Protein AF-A0A0S1NFX0-F1 (afdb_monomer)

Solvent-accessible surface area (backbone atoms only — not comparable to full-atom values): 9714 Å² total; per-residue (Å²): 128,65,64,47,54,49,50,34,36,59,42,64,70,48,68,60,52,74,52,68,72,43,69,38,75,45,58,72,48,77,27,31,43,32,35,76,66,62,39,86,86,52,98,60,36,33,20,38,35,32,39,48,99,32,45,75,61,34,68,74,49,57,65,34,51,24,26,39,33,36,59,54,46,50,85,94,41,81,68,59,55,86,94,16,21,27,28,29,70,58,28,68,34,67,36,79,93,23,66,46,97,59,76,42,60,47,84,62,90,42,68,60,97,86,41,79,48,93,60,68,53,80,59,28,68,43,50,46,71,69,67,53,68,56,48,50,47,47,36,46,48,26,51,41,36,76,75,44,28,51,43,38,53,64,93,65,62,17,74,56,89,77,86,88,87,81,87,88,127

Secondary structure (DSSP, 8-state):
--HHHHHHIIIIIS-EEEEEEE-----SSTTEEEETT--SS-SS-SEEEEE-S-HHHHHHHTTS-EEEEEEEE-TT--SSSTT-EEEEE--EEE-TT-EEEEEEE----EEETTEEE---GGGSEEEESS--HHHHHHHHHHHHHHHH-TTS-GGGT------------

Sequence (169 aa):
GTALGNLKQIYYYNEKAKTENKESHDQFLQHTILFKGFFTNHSWYNDLLVDFDSKDIVDKYKGKKVDLYGAYYGYQCAGGTPNKTACMYGGVTLHDNNRLTEEKKVPINLWLDGKQNTVPLETVKTNKKNVTVQELDLQARRYLQEKYNLYNSDVFDGKVQRGLIVFHT

Nearest PDB structures (foldseek):
  1lo5-assembly1_D  TM=1.000E+00  e=1.520E-29  Staphylococcus aureus
  1i4h-assembly1_A  TM=9.998E-01  e=6.713E-30  Staphylococcus aureus
  1dyq-assembly1_A  TM=9.764E-01  e=4.059E-30  Staphylococcus aureus
  1sxt-assembly1_A  TM=9.857E-01  e=2.272E-28  Staphylococcus aureus
  4udu-assembly1_C  TM=9.966E-01  e=1.536E-26  Staphylococcus aureus

Organism: Staphylococcus aureus (NCBI:txid1280)

Structure (mmCIF, N/CA/C/O backbone):
data_AF-A0A0S1NFX0-F1
#
_entry.id   AF-A0A0S1NFX0-F1
#
loop_
_atom_site.group_PDB
_atom_site.id
_atom_site.type_symbol
_atom_site.label_atom_id
_atom_site.label_alt_id
_atom_site.label_comp_id
_atom_site.label_asym_id
_atom_site.label_entity_id
_atom_site.label_seq_id
_atom_site.pdbx_PDB_ins_code
_atom_site.Cartn_x
_atom_site.Cartn_y
_atom_site.Cartn_z
_atom_site.occupancy
_atom_site.B_iso_or_equiv
_atom_site.auth_seq_id
_atom_site.auth_comp_id
_atom_site.auth_asym_id
_atom_site.auth_atom_id
_atom_site.pdbx_PDB_model_num
ATOM 1 N N . GLY A 1 1 ? 1.461 17.229 -16.012 1.00 64.31 1 GLY A N 1
ATOM 2 C CA . GLY A 1 1 ? 0.336 16.824 -15.142 1.00 64.31 1 GLY A CA 1
ATOM 3 C C . GLY A 1 1 ? 0.870 16.279 -13.830 1.00 64.31 1 GLY A C 1
ATOM 4 O O . GLY A 1 1 ? 1.975 15.753 -13.822 1.00 64.31 1 GLY A O 1
ATOM 5 N N . THR A 1 2 ? 0.126 16.411 -12.732 1.00 91.69 2 THR A N 1
ATOM 6 C CA . THR A 1 2 ? 0.567 16.021 -11.373 1.00 91.69 2 THR A CA 1
ATOM 7 C C . THR A 1 2 ? 0.476 14.519 -11.093 1.00 91.69 2 THR A C 1
ATOM 9 O O . THR A 1 2 ? 1.129 14.034 -10.176 1.00 91.69 2 THR A O 1
ATOM 12 N N . ALA A 1 3 ? -0.280 13.766 -11.901 1.00 96.44 3 ALA A N 1
ATOM 13 C CA . ALA A 1 3 ? -0.533 12.339 -11.690 1.00 96.44 3 ALA A CA 1
ATOM 14 C C . ALA A 1 3 ? 0.752 11.503 -11.547 1.00 96.44 3 ALA A C 1
ATOM 16 O O . ALA A 1 3 ? 0.872 10.719 -10.610 1.00 96.44 3 ALA A O 1
ATOM 17 N N . LEU A 1 4 ? 1.734 11.712 -12.430 1.00 95.69 4 LEU A N 1
ATOM 18 C CA . LEU A 1 4 ? 2.998 10.972 -12.404 1.00 95.69 4 LEU A CA 1
ATOM 19 C C . LEU A 1 4 ? 3.802 11.257 -11.124 1.00 95.69 4 LEU A C 1
ATOM 21 O O . LEU A 1 4 ? 4.274 10.336 -10.460 1.00 95.69 4 LEU A O 1
ATOM 25 N N . GLY A 1 5 ? 3.863 12.531 -10.724 1.00 96.56 5 GLY A N 1
ATOM 26 C CA . GLY A 1 5 ? 4.481 12.946 -9.465 1.00 96.56 5 GLY A CA 1
ATOM 27 C C . GLY A 1 5 ? 3.781 12.342 -8.246 1.00 96.56 5 GLY A C 1
ATOM 28 O O . GLY A 1 5 ? 4.453 11.858 -7.343 1.00 96.56 5 GLY A O 1
ATOM 29 N N . ASN A 1 6 ? 2.447 12.279 -8.250 1.00 96.75 6 ASN A N 1
ATOM 30 C CA . ASN A 1 6 ? 1.672 11.674 -7.164 1.00 96.75 6 ASN A CA 1
ATOM 31 C C . ASN A 1 6 ? 1.884 10.153 -7.068 1.00 96.75 6 ASN A C 1
ATOM 33 O O . ASN A 1 6 ? 1.938 9.616 -5.964 1.00 96.75 6 ASN A O 1
ATOM 37 N N . LEU A 1 7 ? 2.058 9.453 -8.19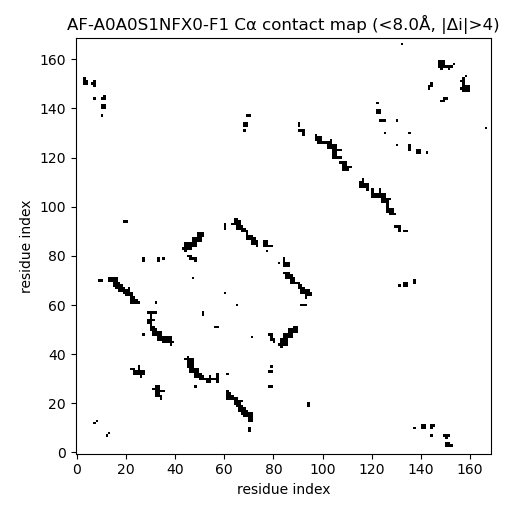5 1.00 98.00 7 LEU A N 1
ATOM 38 C CA . LEU A 1 7 ? 2.426 8.033 -8.188 1.00 98.00 7 LEU A CA 1
ATOM 39 C C . LEU A 1 7 ? 3.808 7.830 -7.564 1.00 98.00 7 LEU A C 1
ATOM 41 O O . LEU A 1 7 ? 3.950 7.018 -6.649 1.00 98.00 7 LEU A O 1
ATOM 45 N N . LYS A 1 8 ? 4.808 8.618 -7.982 1.00 97.88 8 LYS A N 1
ATOM 46 C CA . LYS A 1 8 ? 6.132 8.603 -7.346 1.00 97.88 8 LYS A CA 1
ATOM 47 C C . LYS A 1 8 ? 6.026 8.893 -5.849 1.00 97.88 8 LYS A C 1
ATOM 49 O O . LYS A 1 8 ? 6.630 8.194 -5.041 1.00 97.88 8 LYS A O 1
ATOM 54 N N . GLN A 1 9 ? 5.212 9.875 -5.473 1.00 96.56 9 GLN A N 1
ATOM 55 C CA . GLN A 1 9 ? 4.973 10.238 -4.083 1.00 96.56 9 GLN A CA 1
ATOM 56 C C . GLN A 1 9 ? 4.433 9.046 -3.278 1.00 96.56 9 GLN A C 1
ATOM 58 O O . GLN A 1 9 ? 5.036 8.680 -2.278 1.00 96.56 9 GLN A O 1
ATOM 63 N N . ILE A 1 10 ? 3.378 8.369 -3.739 1.00 97.06 10 ILE A N 1
ATOM 64 C CA . ILE A 1 10 ? 2.757 7.236 -3.026 1.00 97.06 10 ILE A CA 1
ATOM 65 C C . ILE A 1 10 ? 3.686 6.015 -2.936 1.00 97.06 10 ILE A C 1
ATOM 67 O O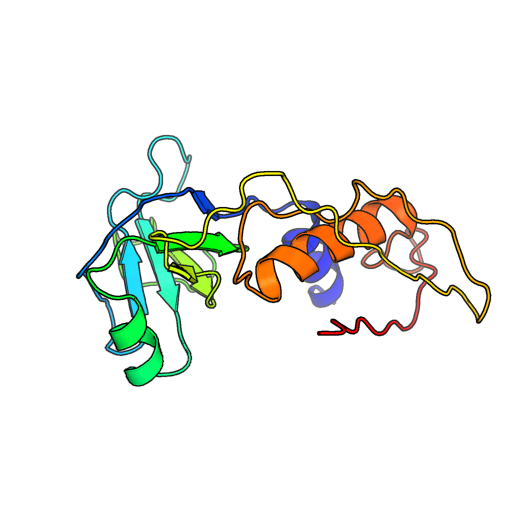 . ILE A 1 10 ? 3.811 5.391 -1.876 1.00 97.06 10 ILE A O 1
ATOM 71 N N . TYR A 1 11 ? 4.328 5.644 -4.045 1.00 98.06 11 TYR A N 1
ATOM 72 C CA . TYR A 1 11 ? 5.088 4.395 -4.114 1.00 98.06 11 TYR A CA 1
ATOM 73 C C . TYR A 1 11 ? 6.522 4.521 -3.586 1.00 98.06 11 TYR A C 1
ATOM 75 O O . TYR A 1 11 ? 7.078 3.510 -3.155 1.00 98.06 11 TYR A O 1
ATOM 83 N N . TYR A 1 12 ? 7.096 5.729 -3.544 1.00 97.81 12 TYR A N 1
ATOM 84 C CA . TYR A 1 12 ? 8.499 5.939 -3.171 1.00 97.81 12 TYR A CA 1
ATOM 85 C C . TYR A 1 12 ? 8.711 6.837 -1.947 1.00 97.81 12 TYR A C 1
ATOM 87 O O . TYR A 1 12 ? 9.442 6.439 -1.043 1.00 97.81 12 TYR A O 1
ATOM 95 N N . TYR A 1 13 ? 8.075 8.012 -1.888 1.00 94.94 13 TYR A N 1
ATOM 96 C CA . TYR A 1 13 ? 8.343 8.991 -0.823 1.00 94.94 13 TYR A CA 1
ATOM 97 C C . TYR A 1 13 ? 7.439 8.852 0.405 1.00 94.94 13 TYR A C 1
ATOM 99 O O . TYR A 1 13 ? 7.877 9.142 1.514 1.00 94.94 13 TYR A O 1
ATOM 107 N N . ASN A 1 14 ? 6.187 8.435 0.222 1.00 90.69 14 ASN A N 1
ATOM 108 C CA . ASN A 1 14 ? 5.207 8.405 1.298 1.00 90.69 14 ASN A CA 1
ATOM 109 C C . ASN A 1 14 ? 5.530 7.340 2.341 1.00 90.69 14 ASN A C 1
ATOM 111 O O . ASN A 1 14 ? 5.892 6.196 2.034 1.00 90.69 14 ASN A O 1
ATOM 115 N N . GLU A 1 15 ? 5.276 7.725 3.585 1.00 90.25 15 GLU A N 1
ATOM 116 C CA . GLU A 1 15 ? 5.186 6.813 4.708 1.00 90.25 15 GLU A CA 1
ATOM 117 C C . GLU A 1 15 ? 4.022 5.830 4.517 1.00 90.25 15 GLU A C 1
ATOM 119 O O . GLU A 1 15 ? 3.063 6.063 3.772 1.00 90.25 15 GLU A O 1
ATOM 124 N N . LYS A 1 16 ? 4.142 4.674 5.165 1.00 94.62 16 LYS A N 1
ATOM 125 C CA . LYS A 1 16 ? 3.183 3.573 5.070 1.00 94.62 16 LYS A CA 1
ATOM 126 C C . LYS A 1 16 ? 2.729 3.220 6.475 1.00 94.62 16 LYS A C 1
ATOM 128 O O . LYS A 1 16 ? 3.540 3.198 7.400 1.00 94.62 16 LYS A O 1
ATOM 133 N N . ALA A 1 17 ? 1.454 2.897 6.633 1.00 97.12 17 ALA A N 1
ATOM 134 C CA . ALA A 1 17 ? 0.977 2.275 7.853 1.00 97.12 17 ALA A CA 1
ATOM 135 C C . ALA A 1 17 ? 1.504 0.841 7.845 1.00 97.12 17 ALA A C 1
ATOM 137 O O . ALA A 1 17 ? 1.147 0.071 6.958 1.00 97.12 17 ALA A O 1
ATOM 138 N N . LYS A 1 18 ? 2.383 0.503 8.791 1.00 97.62 18 LYS A N 1
ATOM 139 C CA . LYS A 1 18 ? 2.894 -0.855 8.995 1.00 97.62 18 LYS A CA 1
ATOM 140 C C . LYS A 1 18 ? 2.912 -1.161 10.487 1.00 97.62 18 LYS A C 1
ATOM 142 O O . LYS A 1 18 ? 3.826 -0.750 11.195 1.00 97.62 18 LYS A O 1
ATOM 147 N N . THR A 1 19 ? 1.894 -1.859 10.970 1.00 97.69 19 THR A N 1
ATOM 148 C CA . THR A 1 19 ? 1.785 -2.240 12.384 1.00 97.69 19 THR A CA 1
ATOM 149 C C . THR A 1 19 ? 1.045 -3.564 12.522 1.00 97.69 19 THR A C 1
ATOM 151 O O . THR A 1 19 ? 0.289 -3.951 11.631 1.00 97.69 19 THR A O 1
ATOM 154 N N . GLU A 1 20 ? 1.288 -4.263 13.622 1.00 98.12 20 GLU A N 1
ATOM 155 C CA . GLU A 1 20 ? 0.744 -5.593 13.890 1.00 98.12 20 GLU A CA 1
ATOM 156 C C . GLU A 1 20 ? -0.135 -5.566 15.144 1.00 98.12 20 GLU A C 1
ATOM 158 O O . GLU A 1 20 ? 0.054 -4.716 16.020 1.00 98.12 20 GLU A O 1
ATOM 163 N N . ASN A 1 21 ? -1.068 -6.516 15.238 1.00 98.25 21 ASN A N 1
ATOM 164 C CA . ASN A 1 21 ? -1.897 -6.763 16.423 1.00 98.25 21 ASN A CA 1
ATOM 165 C C . ASN A 1 21 ? -2.652 -5.513 16.927 1.00 98.25 21 ASN A C 1
ATOM 167 O O . ASN A 1 21 ? -2.669 -5.201 18.121 1.00 98.25 21 ASN A O 1
ATOM 171 N N . LYS A 1 22 ? -3.264 -4.768 16.003 1.00 98.38 22 LYS A N 1
ATOM 172 C CA . LYS A 1 22 ? -4.202 -3.682 16.311 1.00 98.38 22 LYS A CA 1
ATOM 173 C C . LYS A 1 22 ? -5.628 -4.213 16.346 1.00 98.38 22 LYS A C 1
ATOM 175 O O . LYS A 1 22 ? -5.943 -5.203 15.703 1.00 98.38 22 LYS A O 1
ATOM 180 N N . GLU A 1 23 ? -6.505 -3.514 17.046 1.00 98.44 23 GLU A N 1
ATOM 181 C CA . GLU A 1 23 ? -7.937 -3.802 17.067 1.00 98.44 23 GLU A CA 1
ATOM 182 C C . GLU A 1 23 ? -8.695 -2.476 17.091 1.00 98.44 23 GLU A C 1
ATOM 184 O O . GLU A 1 23 ? -8.252 -1.513 17.720 1.00 98.44 23 GLU A O 1
ATOM 189 N N . SER A 1 24 ? -9.823 -2.416 16.387 1.00 98.38 24 SER A N 1
ATOM 190 C CA . SER A 1 24 ? -10.780 -1.324 16.531 1.00 98.38 24 SER A CA 1
ATOM 191 C C . SER A 1 24 ? -12.192 -1.781 16.181 1.00 98.38 24 SER A C 1
ATOM 193 O O . SER A 1 24 ? -12.399 -2.545 15.233 1.00 98.38 24 SER A O 1
ATOM 195 N N . HIS A 1 25 ? -13.161 -1.279 16.944 1.00 97.88 25 HIS A N 1
ATOM 196 C CA . HIS A 1 25 ? -14.595 -1.375 16.655 1.00 97.88 25 HIS A CA 1
ATOM 197 C C . HIS A 1 25 ? -15.162 -0.049 16.130 1.00 97.88 25 HIS A C 1
ATOM 199 O O . HIS A 1 25 ? -16.313 -0.003 15.701 1.00 97.88 25 HIS A O 1
ATOM 205 N N . ASP A 1 26 ? -14.365 1.023 16.169 1.00 98.31 26 ASP A N 1
ATOM 206 C CA . ASP A 1 26 ? -14.786 2.362 15.776 1.00 98.31 26 ASP A CA 1
ATOM 207 C C . ASP A 1 26 ? -14.948 2.463 14.255 1.00 98.31 26 ASP A C 1
ATOM 209 O O . ASP A 1 26 ? -14.168 1.906 13.479 1.00 98.31 26 ASP A O 1
ATOM 213 N N . GLN A 1 27 ? -15.946 3.230 13.823 1.00 98.00 27 GLN A N 1
ATOM 214 C CA . GLN A 1 27 ? -16.236 3.497 12.416 1.00 98.00 27 GLN A CA 1
ATOM 215 C C . GLN A 1 27 ? -16.577 4.978 12.226 1.00 98.00 27 GLN A C 1
ATOM 217 O O . GLN A 1 27 ? -17.060 5.628 13.153 1.00 98.00 27 GLN A O 1
ATOM 222 N N . PHE A 1 28 ? -16.365 5.496 11.015 1.00 97.12 28 PHE A N 1
ATOM 223 C CA . PHE A 1 28 ? -16.935 6.783 10.593 1.00 97.12 28 PHE A CA 1
ATOM 224 C C . PHE A 1 28 ? -18.173 6.568 9.711 1.00 97.12 28 PHE A C 1
ATOM 226 O O . PHE A 1 28 ? -19.222 7.159 9.943 1.00 97.12 28 PHE A O 1
ATOM 233 N N . LEU A 1 29 ? -18.063 5.649 8.749 1.00 97.25 29 LEU A N 1
ATOM 234 C CA . LEU A 1 29 ? -19.142 5.157 7.896 1.00 97.25 29 LEU A CA 1
ATOM 235 C C . LEU A 1 29 ? -19.160 3.626 7.962 1.00 97.25 29 LEU A C 1
ATOM 237 O O . LEU A 1 29 ? -18.195 2.997 8.391 1.00 97.25 29 LEU A O 1
ATOM 241 N N . GLN A 1 30 ? -20.245 3.000 7.504 1.00 97.31 30 GLN A N 1
ATOM 242 C CA . GLN A 1 30 ? -20.417 1.543 7.608 1.00 97.31 30 GLN A CA 1
ATOM 243 C C . GLN A 1 30 ? -19.339 0.713 6.889 1.00 97.31 30 GLN A C 1
ATOM 245 O O . GLN A 1 30 ? -19.130 -0.445 7.248 1.00 97.31 30 GLN A O 1
ATOM 250 N N . HIS A 1 31 ? -18.673 1.300 5.894 1.00 97.81 31 HIS A N 1
ATOM 251 C CA . HIS A 1 31 ? -17.620 0.683 5.090 1.00 97.81 31 HIS A CA 1
ATOM 252 C C . HIS A 1 31 ? -16.204 1.092 5.545 1.00 97.81 31 HIS A C 1
ATOM 254 O O . HIS A 1 31 ? -15.233 0.800 4.858 1.00 97.81 31 HIS A O 1
ATOM 260 N N . THR A 1 32 ? -16.064 1.729 6.715 1.00 98.62 32 THR A N 1
ATOM 261 C CA . THR A 1 32 ? -14.761 2.140 7.258 1.00 98.62 32 THR A CA 1
ATOM 262 C C . THR A 1 32 ? -14.486 1.574 8.648 1.00 98.62 32 THR A C 1
ATOM 264 O O . THR A 1 32 ? -15.413 1.251 9.392 1.00 98.62 32 THR A O 1
ATOM 267 N N . ILE A 1 33 ? -13.205 1.475 9.012 1.00 98.75 33 ILE A N 1
ATOM 268 C CA . ILE A 1 33 ? -12.731 1.211 10.380 1.00 98.75 33 ILE A CA 1
ATOM 269 C C . ILE A 1 33 ? -11.792 2.349 10.785 1.00 98.75 33 ILE A C 1
ATOM 271 O O . ILE A 1 33 ? -10.811 2.626 10.098 1.00 98.75 33 ILE A O 1
ATOM 275 N N . LEU A 1 34 ? -12.082 3.008 11.903 1.00 98.75 34 LEU A N 1
ATOM 276 C CA . LEU A 1 34 ? -11.276 4.098 12.445 1.00 98.75 34 LEU A CA 1
ATOM 277 C C . LEU A 1 34 ? -10.348 3.570 13.540 1.00 98.75 34 LEU A C 1
ATOM 279 O O . LEU A 1 34 ? -10.801 3.032 14.543 1.00 98.75 34 LEU A O 1
ATOM 283 N N . PHE A 1 35 ? -9.047 3.779 13.399 1.00 98.62 35 PHE A N 1
ATOM 284 C CA . PHE A 1 35 ? -8.059 3.531 14.443 1.00 98.62 35 PHE A CA 1
ATOM 285 C C . PHE A 1 35 ? -7.700 4.864 15.107 1.00 98.62 35 PHE A C 1
ATOM 287 O O . PHE A 1 35 ? -6.878 5.628 14.593 1.00 98.62 35 PHE A O 1
ATOM 294 N N . LYS A 1 36 ? -8.344 5.159 16.242 1.00 98.06 36 LYS A N 1
ATOM 295 C CA . LYS A 1 36 ? -8.060 6.362 17.040 1.00 98.06 36 LYS A CA 1
ATOM 296 C C . LYS A 1 36 ? -6.679 6.274 17.688 1.00 98.06 36 LYS A C 1
ATOM 298 O O . LYS A 1 36 ? -6.294 5.211 18.173 1.00 98.06 36 LYS A O 1
ATOM 303 N N . GLY A 1 37 ? -5.939 7.381 17.708 1.00 97.12 37 GLY A N 1
ATOM 304 C CA . GLY A 1 37 ? -4.585 7.437 18.267 1.00 97.12 37 GLY A CA 1
ATOM 305 C C . GLY A 1 37 ? -3.618 6.457 17.595 1.00 97.12 37 GLY A C 1
ATOM 306 O O . GLY A 1 37 ? -2.697 5.951 18.237 1.00 97.12 37 GLY A O 1
ATOM 307 N N . PHE A 1 38 ? -3.855 6.132 16.320 1.00 98.06 38 PHE A N 1
ATOM 308 C CA . PHE A 1 38 ? -3.002 5.235 15.548 1.00 98.06 38 PHE A CA 1
ATOM 309 C C . PHE A 1 38 ? -1.565 5.759 15.457 1.00 98.06 38 PHE A C 1
ATOM 311 O O . PHE A 1 38 ? -0.611 4.990 15.594 1.00 98.06 38 PHE A O 1
ATOM 318 N N . PHE A 1 39 ? -1.421 7.066 15.249 1.00 97.25 39 PHE A N 1
ATOM 319 C CA . PHE A 1 39 ? -0.146 7.750 15.128 1.00 97.25 39 PHE A CA 1
ATOM 320 C C . PHE A 1 39 ? 0.219 8.413 16.460 1.00 97.25 39 PHE A C 1
ATOM 322 O O . PHE A 1 39 ? -0.475 9.315 16.922 1.00 97.25 39 PHE A O 1
ATOM 329 N N . THR A 1 40 ? 1.323 7.986 17.075 1.00 92.88 40 THR A N 1
ATOM 330 C CA . THR A 1 40 ? 1.785 8.532 18.365 1.00 92.88 40 THR A CA 1
ATOM 331 C C . THR A 1 40 ? 2.813 9.653 18.216 1.00 92.88 40 THR A C 1
ATOM 333 O O . THR A 1 40 ? 2.840 10.559 19.040 1.00 92.88 40 THR A O 1
ATOM 336 N N . ASN A 1 41 ? 3.628 9.617 17.155 1.00 91.25 41 ASN A N 1
ATOM 337 C CA . ASN A 1 41 ? 4.742 10.547 16.920 1.00 91.25 41 ASN A CA 1
ATOM 338 C C . ASN A 1 41 ? 4.697 11.196 15.520 1.00 91.25 41 ASN A C 1
ATOM 340 O O . ASN A 1 41 ? 5.733 11.591 14.991 1.00 91.25 41 ASN A O 1
ATOM 344 N N . HIS A 1 42 ? 3.522 11.275 14.885 1.00 94.44 42 HIS A N 1
ATOM 345 C CA . HIS A 1 42 ? 3.382 11.917 13.575 1.00 94.44 42 HIS A CA 1
ATOM 346 C C . HIS A 1 42 ? 3.093 13.412 13.746 1.00 94.44 42 HIS A C 1
ATOM 348 O O . HIS A 1 42 ? 2.272 13.822 14.559 1.00 94.44 42 HIS A O 1
ATOM 354 N N . SER A 1 43 ? 3.725 14.248 12.928 1.00 93.69 43 SER A N 1
ATOM 355 C CA . SER A 1 43 ? 3.639 15.715 13.004 1.00 93.69 43 SER A CA 1
ATOM 356 C C . SER A 1 43 ? 2.278 16.329 12.635 1.00 93.69 43 SER A C 1
ATOM 358 O O . SER A 1 43 ? 2.090 17.528 12.818 1.00 93.69 43 SER A O 1
ATOM 360 N N . TRP A 1 44 ? 1.325 15.540 12.127 1.00 93.88 44 TRP A N 1
ATOM 361 C CA . TRP A 1 44 ? 0.047 16.037 11.591 1.00 93.88 44 TRP A CA 1
ATOM 362 C C . TRP A 1 44 ? -1.126 15.140 11.963 1.00 93.88 44 TRP A C 1
ATOM 364 O O . TRP A 1 44 ? -2.160 15.646 12.395 1.00 93.88 44 TRP A O 1
ATOM 374 N N . TYR A 1 45 ? -0.983 13.826 11.790 1.00 97.25 45 TYR A N 1
ATOM 375 C CA . TYR A 1 45 ? -2.077 12.887 12.004 1.00 97.25 45 TYR A CA 1
ATOM 376 C C . TYR A 1 45 ? -2.011 12.252 13.389 1.00 97.25 45 TYR A C 1
ATOM 378 O O . TYR A 1 45 ? -0.936 11.926 13.880 1.00 97.25 45 TYR A O 1
ATOM 386 N N . ASN A 1 46 ? -3.184 12.037 13.972 1.00 97.38 46 ASN A N 1
ATOM 387 C CA . ASN A 1 46 ? -3.393 11.258 15.186 1.00 97.38 46 ASN A CA 1
ATOM 388 C C . ASN A 1 46 ? -4.068 9.923 14.844 1.00 97.38 46 ASN A C 1
ATOM 390 O O . ASN A 1 46 ? -3.717 8.881 15.393 1.00 97.38 46 ASN A O 1
ATOM 394 N N . ASP A 1 47 ? -5.016 9.952 13.904 1.00 98.38 47 ASP A N 1
ATOM 395 C CA . ASP A 1 47 ? -5.907 8.832 13.608 1.00 98.38 47 ASP A CA 1
ATOM 396 C C . ASP A 1 47 ? -5.696 8.296 12.191 1.00 98.38 47 ASP A C 1
ATOM 398 O O . ASP A 1 47 ? -5.334 9.043 11.276 1.00 98.38 47 ASP A O 1
ATOM 402 N N . LEU A 1 48 ? -5.978 7.006 12.005 1.00 98.69 48 LEU A N 1
ATOM 403 C CA . LEU A 1 48 ? -6.013 6.354 10.697 1.00 98.69 48 LEU A CA 1
ATOM 404 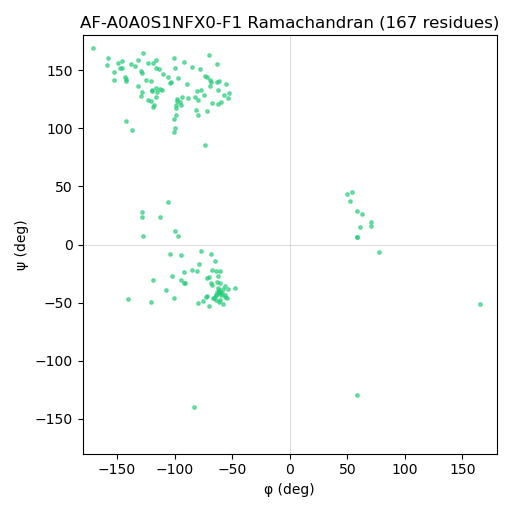C C . LEU A 1 48 ? -7.423 5.827 10.421 1.00 98.69 48 LEU A C 1
ATOM 406 O O . LEU A 1 48 ? -7.918 4.979 11.158 1.00 98.69 48 LEU A O 1
ATOM 410 N N . LEU A 1 49 ? -8.055 6.290 9.347 1.00 98.75 49 LEU A N 1
ATOM 411 C CA . LEU A 1 49 ? -9.312 5.749 8.842 1.00 98.75 49 LEU A CA 1
ATOM 412 C C . LEU A 1 49 ? -9.026 4.786 7.687 1.00 98.75 49 LEU A C 1
ATOM 414 O O . LEU A 1 49 ? -8.454 5.177 6.672 1.00 98.75 49 LEU A O 1
ATOM 418 N N . VAL A 1 50 ? -9.425 3.529 7.828 1.00 98.75 50 VAL A N 1
ATOM 419 C CA . VAL A 1 50 ? -9.309 2.537 6.759 1.00 98.75 50 VAL A CA 1
ATOM 420 C C . VAL A 1 50 ? -10.641 2.407 6.045 1.00 98.75 50 VAL A C 1
ATOM 422 O O . VAL A 1 50 ? -11.659 2.144 6.684 1.00 98.75 50 VAL A O 1
ATOM 425 N N . ASP A 1 51 ? -10.616 2.586 4.733 1.00 98.50 51 ASP A N 1
ATOM 426 C CA . ASP A 1 51 ? -11.769 2.498 3.849 1.00 98.50 51 ASP A CA 1
ATOM 427 C C . ASP A 1 51 ? -11.772 1.168 3.079 1.00 98.50 51 ASP A C 1
ATOM 429 O O . ASP A 1 51 ? -10.724 0.675 2.642 1.00 98.50 51 ASP A O 1
ATOM 433 N N . PHE A 1 52 ? -12.954 0.578 2.941 1.00 98.62 52 PHE A N 1
ATOM 434 C CA . PHE A 1 52 ? -13.213 -0.690 2.271 1.00 98.62 52 PHE A CA 1
ATOM 435 C C . PHE A 1 52 ? -14.389 -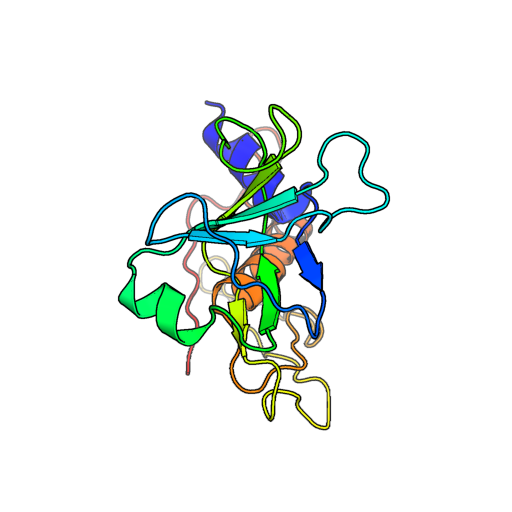0.539 1.305 1.00 98.62 52 PHE A C 1
ATOM 437 O O . PHE A 1 52 ? -15.256 0.307 1.489 1.00 98.62 52 PHE A O 1
ATOM 444 N N . ASP A 1 53 ? -14.488 -1.436 0.323 1.00 98.12 53 ASP A N 1
ATOM 445 C CA . ASP A 1 53 ? -15.547 -1.348 -0.694 1.00 98.12 53 ASP A CA 1
ATOM 446 C C . ASP A 1 53 ? -16.959 -1.606 -0.141 1.00 98.12 53 ASP A C 1
ATOM 448 O O . ASP A 1 53 ? -17.955 -1.239 -0.762 1.00 98.12 53 ASP A O 1
ATOM 452 N N . SER A 1 54 ? -17.082 -2.295 1.000 1.00 98.00 54 SER A N 1
ATOM 453 C CA . SER A 1 54 ? -18.388 -2.665 1.551 1.00 98.00 54 SER A CA 1
ATOM 454 C C . SER A 1 54 ? -18.366 -2.945 3.049 1.00 98.00 54 SER A C 1
ATOM 456 O O . SER A 1 54 ? -17.339 -3.289 3.644 1.00 98.00 54 SER A O 1
ATOM 458 N N . LYS A 1 55 ? -19.559 -2.875 3.648 1.00 97.88 55 LYS A N 1
ATOM 459 C CA . LYS A 1 55 ? -19.815 -3.303 5.025 1.00 97.88 55 LYS A CA 1
ATOM 460 C C . LYS A 1 55 ? -19.450 -4.777 5.256 1.00 97.88 55 LYS A C 1
ATOM 462 O O . LYS A 1 55 ? -18.873 -5.098 6.292 1.00 97.88 55 LYS A O 1
ATOM 467 N N . ASP A 1 56 ? -19.709 -5.649 4.285 1.00 98.19 56 ASP A N 1
ATOM 468 C CA . ASP A 1 56 ? -19.397 -7.080 4.394 1.00 98.19 56 ASP A CA 1
ATOM 469 C C . ASP A 1 56 ? -17.891 -7.334 4.526 1.00 98.19 56 ASP A C 1
ATOM 471 O O . ASP A 1 56 ? -17.466 -8.273 5.200 1.00 98.19 56 ASP A O 1
ATOM 475 N N . ILE A 1 57 ? -17.059 -6.493 3.902 1.00 98.25 57 ILE A N 1
ATOM 476 C CA . ILE A 1 57 ? -15.606 -6.548 4.084 1.00 98.25 57 ILE A CA 1
ATOM 477 C C . ILE A 1 57 ? -15.234 -6.044 5.480 1.00 98.25 57 ILE A C 1
ATOM 479 O O . ILE A 1 57 ? -14.448 -6.699 6.162 1.00 98.25 57 ILE A O 1
ATOM 483 N N . VAL A 1 58 ? -15.821 -4.936 5.939 1.00 98.25 58 VAL A N 1
ATOM 484 C CA . VAL A 1 58 ? -15.574 -4.402 7.289 1.00 98.25 58 VAL A CA 1
ATOM 485 C C . VAL A 1 58 ? -15.881 -5.428 8.372 1.00 98.25 58 VAL A C 1
ATOM 487 O O . VAL A 1 58 ? -15.067 -5.622 9.274 1.00 98.25 58 VAL A O 1
ATOM 490 N N . ASP A 1 59 ? -17.013 -6.123 8.281 1.00 98.25 59 ASP A N 1
ATOM 491 C CA . ASP A 1 59 ? -17.443 -7.088 9.297 1.00 98.25 59 ASP A CA 1
ATOM 492 C C . ASP A 1 59 ? -16.493 -8.307 9.397 1.00 98.25 59 ASP A C 1
ATOM 494 O O . ASP A 1 59 ? -16.484 -9.025 10.402 1.00 98.25 59 ASP A O 1
ATOM 498 N N . LYS A 1 60 ? -15.597 -8.512 8.416 1.00 98.38 60 LYS A N 1
ATOM 499 C CA . LYS A 1 60 ? -14.503 -9.493 8.526 1.00 98.38 60 LYS A CA 1
ATOM 500 C C . LYS A 1 60 ? -13.413 -9.063 9.502 1.00 98.38 60 LYS A C 1
ATOM 502 O O . LYS A 1 60 ? -12.785 -9.957 10.069 1.00 98.38 60 LYS A O 1
ATOM 507 N N . TYR A 1 61 ? -13.194 -7.763 9.700 1.00 98.62 61 TYR A N 1
ATOM 508 C CA . TYR A 1 61 ? -12.035 -7.205 10.412 1.00 98.62 61 TYR A CA 1
ATOM 509 C C . TYR A 1 61 ? -12.395 -6.403 11.664 1.00 98.62 61 TYR A C 1
ATOM 511 O O . TYR A 1 61 ? -11.605 -6.362 12.605 1.00 98.62 61 TYR A O 1
ATOM 519 N N . LYS A 1 62 ? -13.567 -5.763 11.683 1.00 98.38 62 LYS A N 1
ATOM 520 C CA . LYS A 1 62 ? -14.018 -4.935 12.801 1.00 98.38 62 LYS A CA 1
ATOM 521 C C . LYS A 1 62 ? -14.040 -5.750 14.087 1.00 98.38 62 LYS A C 1
ATOM 523 O O . LYS A 1 62 ? -14.609 -6.841 14.130 1.00 98.38 62 LYS A O 1
ATOM 528 N N . GLY A 1 63 ? -13.411 -5.207 15.121 1.00 98.44 63 GLY A N 1
ATOM 529 C CA . GLY A 1 63 ? -13.348 -5.834 16.430 1.00 98.44 63 GLY A CA 1
ATOM 530 C C . GLY A 1 63 ? -12.474 -7.074 16.533 1.00 98.44 63 GLY A C 1
ATOM 531 O O . GLY A 1 63 ? -12.621 -7.848 17.473 1.00 98.44 63 GLY A O 1
ATOM 532 N N . LYS A 1 64 ? -11.597 -7.299 15.552 1.00 98.69 64 LYS A N 1
ATOM 533 C CA . LYS A 1 64 ? -10.634 -8.398 15.562 1.00 98.69 64 LYS A CA 1
ATOM 534 C C . LYS A 1 64 ? -9.219 -7.853 15.593 1.00 98.69 64 LYS A C 1
ATOM 536 O O . LYS A 1 64 ? -8.957 -6.731 15.159 1.00 98.69 64 LYS A O 1
ATOM 541 N N . LYS A 1 65 ? -8.296 -8.703 16.037 1.00 98.81 65 LYS A N 1
ATOM 542 C CA . LYS A 1 65 ? -6.866 -8.448 15.912 1.00 98.81 65 LYS A CA 1
ATOM 543 C C . LYS A 1 65 ? -6.465 -8.485 14.445 1.00 98.81 65 LYS A C 1
ATOM 545 O O . LYS A 1 65 ? -6.661 -9.491 13.756 1.00 98.81 65 LYS A O 1
ATOM 550 N N . VAL A 1 66 ? -5.895 -7.387 13.978 1.00 98.81 66 VAL A N 1
ATOM 551 C CA . VAL A 1 66 ? -5.497 -7.180 12.593 1.00 98.81 66 VAL A CA 1
ATOM 552 C C . VAL A 1 66 ? -4.102 -6.585 12.491 1.00 98.81 66 VAL A C 1
ATOM 554 O O . VAL A 1 66 ? -3.637 -5.857 13.369 1.00 98.81 66 VAL A O 1
ATOM 557 N N . ASP A 1 67 ? -3.464 -6.868 11.365 1.00 98.88 67 ASP A N 1
ATOM 558 C CA . ASP A 1 67 ? -2.244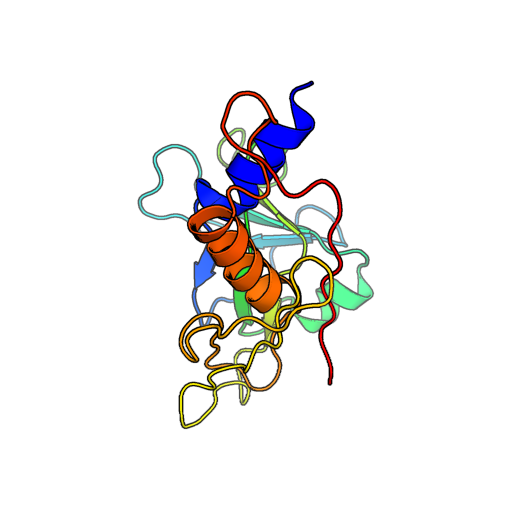 -6.210 10.928 1.00 98.88 67 ASP A CA 1
ATOM 559 C C . ASP A 1 67 ? -2.577 -5.258 9.779 1.00 98.88 67 ASP A C 1
ATOM 561 O O . ASP A 1 67 ? -3.430 -5.550 8.936 1.00 98.88 67 ASP A O 1
ATOM 565 N N . LEU A 1 68 ? -1.876 -4.129 9.743 1.00 98.81 68 LEU A N 1
ATOM 566 C CA . LEU A 1 68 ? -2.051 -3.073 8.753 1.00 98.81 68 LEU A CA 1
ATOM 567 C C . LEU A 1 68 ? -0.768 -2.949 7.934 1.00 98.81 68 LEU A C 1
ATOM 569 O O . LEU A 1 68 ? 0.316 -2.800 8.502 1.00 98.81 68 LEU A O 1
ATOM 573 N N . TYR A 1 69 ? -0.894 -3.006 6.611 1.00 98.81 69 TYR A N 1
ATOM 574 C CA . TYR A 1 69 ? 0.156 -2.659 5.659 1.00 98.81 69 TYR A CA 1
ATOM 575 C C . TYR A 1 69 ? -0.463 -1.946 4.454 1.00 98.81 69 TYR A C 1
ATOM 577 O O . TYR A 1 69 ? -1.044 -2.586 3.577 1.00 98.81 69 TYR A O 1
ATOM 585 N N . GLY A 1 70 ? -0.274 -0.631 4.362 1.00 98.44 70 GLY A N 1
ATOM 586 C CA . GLY A 1 70 ? -0.741 0.146 3.214 1.00 98.44 70 GLY A CA 1
ATOM 587 C C . GLY A 1 70 ? -0.234 1.586 3.199 1.00 98.44 70 GLY A C 1
ATOM 588 O O . GLY A 1 70 ? 0.378 2.067 4.153 1.00 98.44 70 GLY A O 1
ATOM 589 N N . ALA A 1 71 ? -0.445 2.273 2.077 1.00 98.12 71 ALA A N 1
ATOM 590 C CA . ALA A 1 71 ? -0.088 3.681 1.930 1.00 98.12 71 ALA A CA 1
ATOM 591 C C . ALA A 1 71 ? -1.256 4.556 2.394 1.00 98.12 71 ALA A C 1
ATOM 593 O O . ALA A 1 71 ? -2.370 4.402 1.891 1.00 98.12 71 ALA A O 1
ATOM 594 N N . TYR A 1 72 ? -0.994 5.475 3.325 1.00 97.69 72 TYR A N 1
ATOM 595 C CA . TYR A 1 72 ? -1.992 6.435 3.787 1.00 97.69 72 TYR A CA 1
ATOM 596 C C . TYR A 1 72 ? -1.815 7.807 3.132 1.00 97.69 72 TYR A C 1
ATOM 598 O O . TYR A 1 72 ? -0.752 8.142 2.604 1.00 97.69 72 TYR A O 1
ATOM 606 N N . TYR A 1 73 ? -2.872 8.613 3.168 1.00 96.50 73 TYR A N 1
ATOM 607 C CA . TYR A 1 73 ? -2.905 9.974 2.642 1.00 96.50 73 TYR A CA 1
ATOM 608 C C . TYR A 1 73 ? -3.801 10.869 3.507 1.00 96.50 73 TYR A C 1
ATOM 610 O O . TYR A 1 73 ? -4.747 10.392 4.125 1.00 96.50 73 TYR A O 1
ATOM 618 N N . GLY A 1 74 ? -3.522 12.173 3.552 1.00 95.12 74 GLY A N 1
ATOM 619 C CA . GLY A 1 74 ? -4.365 13.134 4.282 1.00 95.12 74 GLY A CA 1
ATOM 620 C C . GLY A 1 74 ? -5.286 13.975 3.401 1.00 95.12 74 GLY A C 1
ATOM 621 O O . GLY A 1 74 ? -6.337 14.414 3.858 1.00 95.12 74 GLY A O 1
ATOM 622 N N . TYR A 1 75 ? -4.919 14.218 2.138 1.00 92.62 75 TYR A N 1
ATOM 623 C CA . TYR A 1 75 ? -5.694 15.092 1.252 1.00 92.62 75 TYR A CA 1
ATOM 624 C C . TYR A 1 75 ? -7.124 14.565 1.072 1.00 92.62 75 TYR A C 1
ATOM 626 O O . TYR A 1 75 ? -7.303 13.431 0.644 1.00 92.62 75 TYR A O 1
ATOM 634 N N . GLN A 1 76 ? -8.124 15.390 1.399 1.00 92.75 76 GLN A N 1
ATOM 635 C CA . GLN A 1 76 ? -9.555 15.037 1.376 1.00 92.75 76 GLN A CA 1
ATOM 636 C C . GLN A 1 76 ? -9.969 13.882 2.308 1.00 92.75 76 GLN A C 1
ATOM 638 O O . GLN A 1 76 ? -11.075 13.365 2.186 1.00 92.75 76 GLN A O 1
ATOM 643 N N . CYS A 1 77 ? -9.129 13.494 3.271 1.00 94.69 77 CYS A N 1
ATOM 644 C CA . CYS A 1 77 ? -9.523 12.541 4.301 1.00 94.69 77 CYS A CA 1
ATOM 645 C C . CYS A 1 77 ? -10.328 13.234 5.410 1.00 94.69 77 CYS A C 1
ATOM 647 O O . CYS A 1 77 ? -9.903 14.256 5.953 1.00 94.69 77 CYS A O 1
ATOM 649 N N . ALA A 1 78 ? -11.465 12.650 5.787 1.00 92.44 78 ALA A N 1
ATOM 650 C CA . ALA A 1 78 ? -12.267 13.081 6.926 1.00 92.44 78 ALA A CA 1
ATOM 651 C C . ALA A 1 78 ? -12.854 11.865 7.653 1.00 92.44 78 ALA A C 1
ATOM 653 O O . ALA A 1 78 ? -13.290 10.911 7.014 1.00 92.44 78 ALA A O 1
ATOM 654 N N . GLY A 1 79 ? -12.880 11.908 8.988 1.00 92.81 79 GLY A N 1
ATOM 655 C CA . GLY A 1 79 ? -13.603 10.919 9.789 1.00 92.81 79 GLY A CA 1
ATOM 656 C C . GLY A 1 79 ? -13.244 10.921 11.273 1.00 92.81 79 GLY A C 1
ATOM 657 O O . GLY A 1 79 ? -14.136 11.008 12.109 1.00 92.81 79 GLY A O 1
ATOM 658 N N . GLY A 1 80 ? -11.952 10.849 11.604 1.00 95.31 80 GLY A N 1
ATOM 659 C CA . GLY A 1 80 ? -11.459 10.926 12.983 1.00 95.31 80 GLY A CA 1
ATOM 660 C C . GLY A 1 80 ? -11.312 12.368 13.478 1.00 95.31 80 GLY A C 1
ATOM 661 O O . GL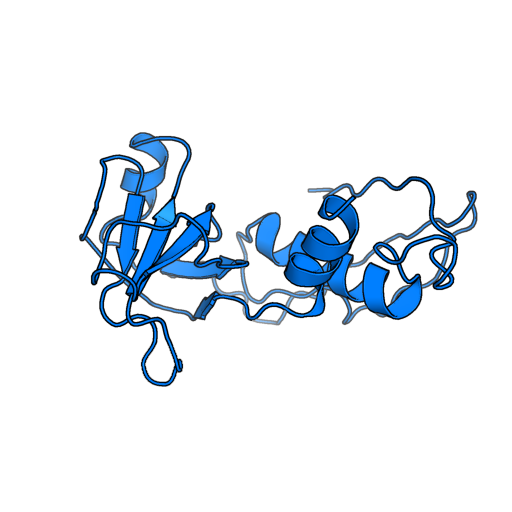Y A 1 80 ? -12.129 13.239 13.177 1.00 95.31 80 GLY A O 1
ATOM 662 N N . THR A 1 81 ? -10.240 12.641 14.222 1.00 95.25 81 THR A N 1
ATOM 663 C CA . THR A 1 81 ? -9.901 13.983 14.710 1.00 95.25 81 THR A CA 1
ATOM 664 C C . THR A 1 81 ? -9.854 14.982 13.540 1.00 95.25 81 THR A C 1
ATOM 666 O O . THR A 1 81 ? -9.109 14.747 12.574 1.00 95.25 81 THR A O 1
ATOM 669 N N . PRO A 1 82 ? -10.602 16.106 13.602 1.00 93.69 82 PRO A N 1
ATOM 670 C CA . PRO A 1 82 ? -10.648 17.093 12.525 1.00 93.69 82 PRO A CA 1
ATOM 671 C C . PRO A 1 82 ? -9.257 17.570 12.101 1.00 93.69 82 PRO A C 1
ATOM 673 O O . PRO A 1 82 ? -8.439 17.940 12.943 1.00 93.69 82 PRO A O 1
ATOM 676 N N . ASN A 1 83 ? -8.992 17.556 10.791 1.00 92.38 83 ASN A N 1
ATOM 677 C CA . ASN A 1 83 ? -7.705 17.916 10.171 1.00 92.38 83 ASN A CA 1
ATOM 678 C C . ASN A 1 83 ? -6.486 17.086 10.631 1.00 92.38 83 ASN A C 1
ATOM 680 O O . ASN A 1 83 ? -5.362 17.400 10.246 1.00 92.38 83 ASN A O 1
ATOM 684 N N . LYS A 1 84 ? -6.685 16.033 11.435 1.00 97.06 84 LYS A N 1
ATOM 685 C CA . LYS A 1 84 ? -5.623 15.171 11.985 1.00 97.06 84 LYS A CA 1
ATOM 686 C C . LYS A 1 84 ? -5.886 13.684 11.737 1.00 97.06 84 LYS A C 1
ATOM 688 O O . LYS A 1 84 ? -5.438 12.832 12.501 1.00 97.06 84 LYS A O 1
ATOM 693 N N . THR A 1 85 ? -6.611 13.366 10.669 1.00 98.06 85 THR A N 1
ATOM 694 C CA . THR A 1 85 ? -6.885 11.987 10.248 1.00 98.06 85 THR A CA 1
ATOM 695 C C . THR A 1 85 ? -6.230 11.730 8.900 1.00 98.06 85 THR A C 1
ATOM 697 O O . THR A 1 85 ? -6.398 12.528 7.978 1.00 98.06 85 THR A O 1
ATOM 700 N N . ALA A 1 86 ? -5.506 10.619 8.783 1.00 98.19 86 ALA A N 1
ATOM 701 C CA . ALA A 1 86 ? -5.100 10.071 7.495 1.00 98.19 86 ALA A CA 1
ATOM 702 C C . ALA A 1 86 ? -6.028 8.921 7.095 1.00 98.19 86 ALA A C 1
ATOM 704 O O . ALA A 1 86 ? -6.577 8.232 7.952 1.00 98.19 86 ALA A O 1
ATOM 705 N N . CYS A 1 87 ? -6.183 8.702 5.796 1.00 98.44 87 CYS A N 1
ATOM 706 C CA . CYS A 1 87 ? -7.009 7.652 5.221 1.00 98.44 87 CYS A CA 1
ATOM 707 C C . CYS A 1 87 ? -6.135 6.628 4.497 1.00 98.44 87 CYS A C 1
ATOM 709 O O . CYS A 1 87 ? -5.077 6.966 3.967 1.00 98.44 87 CYS A O 1
ATOM 711 N N . MET A 1 88 ? -6.588 5.381 4.445 1.00 98.50 88 MET A N 1
ATOM 712 C CA . MET A 1 88 ? -5.956 4.290 3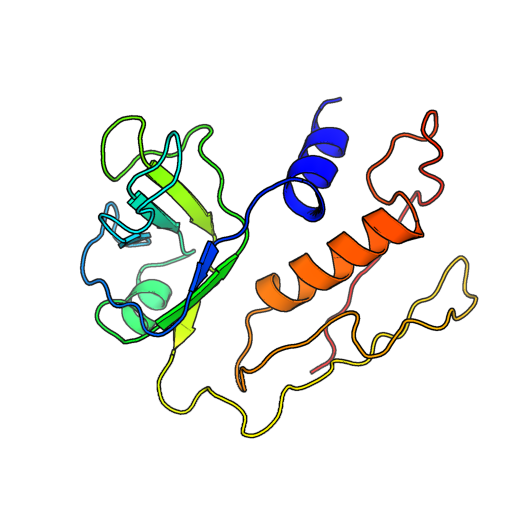.704 1.00 98.50 88 MET A CA 1
ATOM 713 C C . MET A 1 88 ? -7.036 3.396 3.099 1.00 98.50 88 MET A C 1
ATOM 715 O O . MET A 1 88 ? -8.052 3.156 3.737 1.00 98.50 88 MET A O 1
ATOM 719 N N . TYR A 1 89 ? -6.805 2.862 1.902 1.00 98.56 89 TYR A N 1
ATOM 720 C CA . TYR A 1 89 ? -7.699 1.872 1.297 1.00 98.56 89 TYR A CA 1
ATOM 721 C C . TYR A 1 89 ? -7.205 0.455 1.586 1.00 98.56 89 TYR A C 1
ATOM 723 O O . TYR A 1 89 ? -6.077 0.117 1.214 1.00 98.56 89 TYR A O 1
ATOM 731 N N . GLY A 1 90 ? -8.048 -0.369 2.212 1.00 98.50 90 GLY A N 1
ATOM 732 C CA . GLY A 1 90 ? -7.757 -1.771 2.502 1.00 98.50 90 GLY A CA 1
ATOM 733 C C . GLY A 1 90 ? -6.503 -1.969 3.361 1.00 98.50 90 GLY A C 1
ATOM 734 O O . GLY A 1 90 ? -6.371 -1.383 4.429 1.00 98.50 90 GLY A O 1
ATOM 735 N N . GLY A 1 91 ? -5.594 -2.845 2.924 1.00 98.56 91 GLY A N 1
ATOM 736 C CA . GLY A 1 91 ? -4.318 -3.062 3.620 1.00 98.56 91 GLY A CA 1
ATOM 737 C C . GLY A 1 91 ? -4.433 -3.787 4.960 1.00 98.56 91 GLY A C 1
ATOM 738 O O . GLY A 1 91 ? -3.522 -3.690 5.776 1.00 98.56 91 GLY A O 1
ATOM 739 N N . VAL A 1 92 ? -5.540 -4.498 5.198 1.00 98.88 92 VAL A N 1
ATOM 740 C CA . VAL A 1 92 ? -5.834 -5.170 6.472 1.00 98.88 92 VAL A CA 1
ATOM 741 C C . VAL A 1 92 ? -5.820 -6.684 6.310 1.00 98.88 92 VAL A C 1
ATOM 743 O O . VAL A 1 92 ? -6.443 -7.232 5.399 1.00 98.88 92 VAL A O 1
ATOM 746 N N . THR A 1 93 ? -5.151 -7.373 7.229 1.00 98.81 93 THR A N 1
ATOM 747 C CA . THR A 1 93 ? -5.188 -8.837 7.354 1.00 98.81 93 THR A CA 1
ATOM 748 C C . THR A 1 93 ? -5.495 -9.230 8.790 1.00 98.81 93 THR A C 1
ATOM 750 O O . THR A 1 93 ? -5.087 -8.528 9.709 1.00 98.81 93 THR A O 1
ATOM 753 N N . LEU A 1 94 ? -6.159 -10.368 9.006 1.00 98.81 94 LEU A N 1
ATOM 754 C CA . LEU A 1 94 ? -6.295 -10.929 10.354 1.00 98.81 94 LEU A CA 1
ATOM 755 C C . LEU A 1 94 ? -4.911 -11.259 10.924 1.00 98.81 94 LEU A C 1
ATOM 757 O O . LEU A 1 94 ? -4.045 -11.738 10.192 1.00 98.81 94 LEU A O 1
ATOM 761 N N . HIS A 1 95 ? -4.721 -10.990 12.212 1.00 98.69 95 HIS A N 1
ATOM 762 C CA . HIS A 1 95 ? -3.465 -11.244 12.915 1.00 98.69 95 HIS A CA 1
ATOM 763 C C . HIS A 1 95 ? -3.330 -12.723 13.307 1.00 98.69 95 HIS A C 1
ATOM 765 O O . HIS A 1 95 ? -2.329 -13.383 13.012 1.00 98.69 95 HIS A O 1
ATOM 771 N N . ASP A 1 96 ? -4.369 -13.261 13.950 1.00 98.00 96 ASP A N 1
ATOM 772 C CA . ASP A 1 96 ? -4.333 -14.596 14.542 1.00 98.00 96 ASP A CA 1
ATOM 773 C C . ASP A 1 96 ? -4.100 -15.679 13.478 1.00 98.00 96 ASP A C 1
ATOM 775 O O . ASP A 1 96 ? -4.730 -15.698 12.420 1.00 98.00 96 ASP A O 1
ATOM 779 N N . ASN A 1 97 ? -3.171 -16.596 13.765 1.00 97.81 97 ASN A N 1
ATOM 780 C CA . ASN A 1 97 ? -2.740 -17.692 12.885 1.00 97.81 97 ASN A CA 1
ATOM 781 C C . ASN A 1 97 ? -2.175 -17.278 11.513 1.00 97.81 97 ASN A C 1
ATOM 783 O O . ASN A 1 97 ? -1.856 -18.158 10.704 1.00 97.81 97 ASN A O 1
ATOM 787 N N . ASN A 1 98 ? -1.987 -15.979 11.257 1.00 98.62 98 ASN A N 1
ATOM 788 C CA . ASN A 1 98 ? -1.543 -15.469 9.963 1.00 98.62 98 ASN A CA 1
ATOM 789 C C . ASN A 1 98 ? -0.025 -15.260 9.863 1.00 98.62 98 ASN A C 1
ATOM 791 O O . ASN A 1 98 ? 0.482 -15.031 8.770 1.00 98.62 98 ASN A O 1
ATOM 795 N N . ARG A 1 99 ? 0.724 -15.375 10.964 1.00 98.06 99 ARG A N 1
ATOM 796 C CA . ARG A 1 99 ? 2.188 -15.258 10.952 1.00 98.06 99 ARG A CA 1
ATOM 797 C C . ARG A 1 99 ? 2.852 -16.536 10.422 1.00 98.06 99 ARG A C 1
ATOM 799 O O . ARG A 1 99 ? 2.501 -17.646 10.828 1.00 98.06 99 ARG A O 1
ATOM 806 N N . LEU A 1 100 ? 3.810 -16.380 9.515 1.00 98.00 100 LEU A N 1
ATOM 807 C CA . LEU A 1 100 ? 4.714 -17.439 9.064 1.00 98.00 100 LEU A CA 1
ATOM 808 C C . LEU A 1 100 ? 5.825 -17.677 10.095 1.00 98.00 100 LEU A C 1
ATOM 810 O O . LEU A 1 100 ? 6.222 -16.762 10.813 1.00 98.00 100 LEU A O 1
ATOM 814 N N . THR A 1 101 ? 6.343 -18.904 10.155 1.00 97.38 101 THR A N 1
ATOM 815 C CA . THR A 1 101 ? 7.497 -19.246 11.005 1.00 97.38 101 THR A CA 1
ATOM 816 C C . THR A 1 101 ? 8.784 -18.587 10.517 1.00 97.38 101 THR A C 1
ATOM 818 O O . THR A 1 101 ? 9.625 -18.211 11.326 1.00 97.38 101 THR A O 1
ATOM 821 N N . GLU A 1 102 ? 8.913 -18.414 9.202 1.00 97.81 102 GLU A N 1
ATOM 822 C CA . GLU A 1 102 ? 10.047 -17.774 8.542 1.00 97.81 102 GLU A CA 1
ATOM 823 C C . GLU A 1 102 ? 9.553 -16.686 7.584 1.00 97.81 102 GLU A C 1
ATOM 825 O O . GLU A 1 102 ? 8.478 -16.812 6.988 1.00 97.81 102 GLU A O 1
ATOM 830 N N . GLU A 1 103 ? 10.340 -15.620 7.419 1.00 98.25 103 GLU A N 1
ATOM 831 C CA . GLU A 1 103 ? 10.020 -14.551 6.470 1.00 98.25 103 GLU A CA 1
ATOM 832 C C . GLU A 1 103 ? 9.983 -15.118 5.046 1.00 98.25 103 GLU A C 1
ATOM 834 O O . GLU A 1 103 ? 10.972 -15.651 4.533 1.00 98.25 103 GLU A O 1
ATOM 839 N N . LYS A 1 104 ? 8.835 -14.989 4.377 1.00 98.50 104 LYS A N 1
ATOM 840 C CA . LYS A 1 104 ? 8.689 -15.417 2.991 1.00 98.50 104 LYS A CA 1
ATOM 841 C C . LYS A 1 104 ? 9.248 -14.344 2.078 1.00 98.50 104 LYS A C 1
ATOM 843 O O . LYS A 1 104 ? 8.685 -13.258 1.956 1.00 98.50 104 LYS A O 1
ATOM 848 N N . LYS A 1 105 ? 10.309 -14.700 1.366 1.00 98.69 105 LYS A N 1
ATOM 849 C CA . LYS A 1 105 ? 10.805 -13.950 0.214 1.00 98.69 105 LYS A CA 1
ATOM 850 C C . LYS A 1 105 ? 9.987 -14.334 -1.015 1.00 98.69 105 LYS A C 1
ATOM 852 O O . LYS A 1 105 ? 9.820 -15.525 -1.292 1.00 98.69 105 LYS A O 1
ATOM 857 N N . VAL A 1 106 ? 9.441 -13.345 -1.711 1.00 98.56 106 VAL A N 1
ATOM 858 C CA . VAL A 1 106 ? 8.564 -13.535 -2.871 1.00 98.56 106 VAL A CA 1
ATOM 859 C C . VAL A 1 106 ? 9.401 -13.353 -4.140 1.00 98.56 106 VAL A C 1
ATOM 861 O O . VAL A 1 106 ? 9.847 -12.238 -4.408 1.00 98.56 106 VAL A O 1
ATOM 864 N N . PRO A 1 107 ? 9.651 -14.419 -4.925 1.00 98.50 107 PRO A N 1
ATOM 865 C CA . PRO A 1 107 ? 10.420 -14.308 -6.160 1.00 98.50 107 PRO A CA 1
ATOM 866 C C . PRO A 1 107 ? 9.715 -13.419 -7.187 1.00 98.50 107 PRO A C 1
ATOM 868 O O . PRO A 1 107 ? 8.501 -13.512 -7.369 1.00 98.50 107 PRO A O 1
ATOM 871 N N . ILE A 1 108 ? 10.487 -12.596 -7.898 1.00 98.81 108 ILE A N 1
ATOM 872 C CA . ILE A 1 108 ? 9.979 -11.700 -8.940 1.00 98.81 108 ILE A CA 1
ATOM 873 C C . ILE A 1 108 ? 10.660 -12.043 -10.256 1.00 98.81 108 ILE A C 1
ATOM 875 O O . ILE A 1 108 ? 11.884 -11.982 -10.368 1.00 98.81 108 ILE A O 1
ATOM 879 N N . ASN A 1 109 ? 9.851 -12.342 -11.269 1.00 98.56 109 ASN A N 1
ATOM 880 C CA . ASN A 1 109 ? 10.310 -12.390 -12.648 1.00 98.56 109 ASN A CA 1
ATOM 881 C C . ASN A 1 109 ? 10.034 -11.032 -13.300 1.00 98.56 109 ASN A C 1
ATOM 883 O O . ASN A 1 109 ? 8.885 -10.592 -13.346 1.00 98.56 109 ASN A O 1
ATOM 887 N N . LEU A 1 110 ? 11.086 -10.366 -13.778 1.00 98.69 110 LEU A N 1
ATOM 888 C CA . LEU A 1 110 ? 11.001 -9.042 -14.389 1.00 98.69 110 LEU A CA 1
ATOM 889 C C . LEU A 1 110 ? 11.493 -9.096 -15.831 1.00 98.69 110 LEU A C 1
ATOM 891 O O . LEU A 1 110 ? 12.577 -9.614 -16.100 1.00 98.69 110 LEU A O 1
ATOM 895 N N . TRP A 1 111 ? 10.723 -8.504 -16.743 1.00 98.69 111 TRP A N 1
ATOM 896 C CA . TRP A 1 111 ? 11.100 -8.344 -18.144 1.00 98.69 111 TRP A CA 1
ATOM 897 C C . TRP A 1 111 ? 11.148 -6.866 -18.515 1.00 98.69 111 TRP A C 1
ATOM 899 O O . TRP A 1 111 ? 10.206 -6.125 -18.244 1.00 98.69 111 TRP A O 1
ATOM 909 N N . LEU A 1 112 ? 12.232 -6.463 -19.172 1.00 98.25 112 LEU A N 1
ATOM 910 C CA . LEU A 1 112 ? 12.376 -5.158 -19.810 1.00 98.25 112 LEU A CA 1
ATOM 911 C C . LEU A 1 112 ? 12.599 -5.404 -21.301 1.00 98.25 112 LEU A C 1
ATOM 913 O O . LEU A 1 112 ? 13.544 -6.102 -21.671 1.00 98.25 112 LEU A O 1
ATOM 917 N N . ASP A 1 113 ? 11.686 -4.910 -22.137 1.00 97.62 113 ASP A N 1
ATOM 918 C CA . ASP A 1 113 ? 11.694 -5.118 -23.593 1.00 97.62 113 ASP A CA 1
ATOM 919 C C . ASP A 1 113 ? 11.864 -6.597 -23.995 1.00 97.62 113 ASP A C 1
ATOM 921 O O . ASP A 1 113 ? 12.654 -6.959 -24.866 1.00 97.62 113 ASP A O 1
ATOM 925 N N . GLY A 1 114 ? 11.144 -7.480 -23.293 1.00 96.69 114 GLY A N 1
ATOM 926 C CA . GLY A 1 114 ? 11.167 -8.931 -23.509 1.00 96.69 114 GLY A CA 1
ATOM 927 C C . GLY A 1 114 ? 12.390 -9.657 -22.936 1.00 96.69 114 GLY A C 1
ATOM 928 O O . GLY A 1 114 ? 12.410 -10.886 -22.924 1.00 96.69 114 GLY A O 1
ATOM 929 N N . LYS A 1 115 ? 13.390 -8.942 -22.407 1.00 98.06 115 LYS A N 1
ATOM 930 C CA . LYS A 1 115 ? 14.583 -9.541 -21.792 1.00 98.06 115 LYS A CA 1
ATOM 931 C C . LYS A 1 115 ? 14.401 -9.691 -20.288 1.00 98.06 115 LYS A C 1
ATOM 933 O O . LYS A 1 115 ? 14.094 -8.721 -19.590 1.00 98.06 115 LYS A O 1
ATOM 938 N N . GLN A 1 116 ? 14.613 -10.904 -19.784 1.00 98.12 116 GLN A N 1
ATOM 939 C CA . GLN A 1 116 ? 14.533 -11.172 -18.353 1.00 98.12 116 GLN A CA 1
ATOM 940 C C . GLN A 1 116 ? 15.692 -10.493 -17.615 1.00 98.12 116 GLN A C 1
ATOM 942 O O . GLN A 1 116 ? 16.837 -10.524 -18.062 1.00 98.12 116 GLN A O 1
ATOM 947 N N . ASN A 1 117 ? 15.380 -9.872 -16.482 1.00 97.75 117 ASN A N 1
ATOM 948 C CA . ASN A 1 117 ? 16.334 -9.217 -15.600 1.00 97.75 117 ASN A CA 1
ATOM 949 C C . ASN A 1 117 ? 16.274 -9.864 -14.215 1.00 97.75 117 ASN A C 1
ATOM 951 O O . ASN A 1 117 ? 15.195 -10.174 -13.708 1.00 97.75 117 ASN A O 1
ATOM 955 N N . THR A 1 118 ? 17.437 -10.038 -13.591 1.00 97.44 118 THR A N 1
ATOM 956 C CA . THR A 1 118 ? 17.532 -10.588 -12.237 1.00 97.44 118 THR A CA 1
ATOM 957 C C . THR A 1 118 ? 17.105 -9.548 -11.207 1.00 97.44 118 THR A C 1
ATOM 959 O O . THR A 1 118 ? 17.639 -8.438 -11.174 1.00 97.44 118 THR A O 1
ATOM 962 N N . VAL A 1 119 ? 16.184 -9.936 -10.327 1.00 98.31 119 VAL A N 1
ATOM 963 C CA . VAL A 1 119 ? 15.742 -9.138 -9.180 1.00 98.31 119 VAL A CA 1
ATOM 964 C C . VAL A 1 119 ? 16.233 -9.808 -7.893 1.00 98.31 119 VAL A C 1
ATOM 966 O O . VAL A 1 119 ? 16.097 -11.028 -7.768 1.00 98.31 119 VAL A O 1
ATOM 969 N N . PRO A 1 120 ? 16.825 -9.065 -6.937 1.00 98.38 120 PRO A N 1
ATOM 970 C CA . PRO A 1 120 ? 17.214 -9.626 -5.648 1.00 98.38 120 PRO A CA 1
ATOM 971 C C . PRO A 1 120 ? 16.032 -10.290 -4.934 1.00 98.38 120 PRO A C 1
ATOM 973 O O . PRO A 1 120 ? 14.935 -9.743 -4.879 1.00 98.38 120 PRO A O 1
ATOM 976 N N . LEU A 1 121 ? 16.260 -11.456 -4.329 1.00 97.19 121 LEU A N 1
ATOM 977 C CA . LEU A 1 121 ? 15.187 -12.212 -3.677 1.00 97.19 121 LEU A CA 1
ATOM 978 C C . LEU A 1 121 ? 14.576 -11.466 -2.470 1.00 97.19 121 LEU A C 1
ATOM 980 O O . LEU A 1 121 ? 13.425 -11.695 -2.124 1.00 97.19 121 LEU A O 1
ATOM 984 N N . GLU A 1 122 ? 15.318 -10.534 -1.866 1.00 97.56 122 GLU A N 1
ATOM 985 C CA . GLU A 1 122 ? 14.855 -9.696 -0.747 1.00 97.56 122 GLU A CA 1
ATOM 986 C C . GLU A 1 122 ? 13.917 -8.550 -1.162 1.00 97.56 122 GLU A C 1
ATOM 988 O O . GLU A 1 122 ? 13.422 -7.828 -0.297 1.00 97.56 122 GLU A O 1
ATOM 993 N N . THR A 1 123 ? 13.701 -8.333 -2.465 1.00 98.44 123 THR A N 1
ATOM 994 C CA . THR A 1 123 ? 12.975 -7.163 -2.982 1.00 98.44 123 THR A CA 1
ATOM 995 C C . THR A 1 123 ? 11.525 -7.093 -2.502 1.00 98.44 123 THR A C 1
ATOM 997 O O . THR A 1 123 ? 11.039 -6.007 -2.192 1.00 98.44 123 THR A O 1
ATOM 1000 N N . VAL A 1 124 ? 10.831 -8.230 -2.430 1.00 98.69 124 VAL A N 1
ATOM 1001 C CA . VAL A 1 124 ? 9.479 -8.321 -1.867 1.00 98.69 124 VAL A CA 1
ATOM 1002 C C . VAL A 1 124 ? 9.465 -9.443 -0.849 1.00 98.69 124 VAL A C 1
ATOM 1004 O O . VAL A 1 124 ? 9.851 -10.576 -1.142 1.00 98.69 124 VAL A O 1
ATOM 1007 N N . LYS A 1 125 ? 8.986 -9.133 0.352 1.00 98.56 125 LYS A N 1
ATOM 1008 C CA . LYS A 1 125 ? 8.909 -10.098 1.441 1.00 98.56 125 LYS A CA 1
ATOM 1009 C C . LYS A 1 125 ? 7.702 -9.871 2.330 1.00 98.56 125 LYS A C 1
ATOM 1011 O O . LYS A 1 125 ? 7.144 -8.774 2.386 1.00 98.56 125 LYS A O 1
ATOM 1016 N N . THR A 1 126 ? 7.297 -10.922 3.027 1.00 98.69 126 THR A N 1
ATOM 1017 C CA . THR A 1 126 ? 6.197 -10.864 3.983 1.00 98.69 126 THR A CA 1
ATOM 1018 C C . THR A 1 126 ? 6.359 -11.909 5.081 1.00 98.69 126 THR A C 1
ATOM 1020 O O . THR A 1 126 ? 6.873 -13.002 4.858 1.00 98.69 126 THR A O 1
ATOM 1023 N N . ASN A 1 127 ? 5.879 -11.578 6.277 1.00 98.62 127 ASN A N 1
ATOM 1024 C CA . ASN A 1 127 ? 5.749 -12.521 7.391 1.00 98.62 127 ASN A CA 1
ATOM 1025 C C . ASN A 1 127 ? 4.325 -13.088 7.497 1.00 98.62 127 ASN A C 1
ATOM 1027 O O . ASN A 1 127 ? 4.013 -13.763 8.476 1.00 98.62 127 ASN A O 1
ATOM 1031 N N . LYS A 1 128 ? 3.451 -12.797 6.524 1.00 98.75 128 LYS A N 1
ATOM 1032 C CA . LYS A 1 128 ? 2.036 -13.174 6.540 1.00 98.75 128 LYS A CA 1
ATOM 1033 C C . LYS A 1 128 ? 1.761 -14.356 5.609 1.00 98.75 128 LYS A C 1
ATOM 1035 O O . LYS A 1 128 ? 2.261 -14.387 4.489 1.00 98.75 128 LYS A O 1
ATOM 1040 N N . LYS A 1 129 ? 0.928 -15.304 6.051 1.00 98.50 129 LYS A N 1
ATOM 1041 C CA . LYS A 1 129 ? 0.409 -16.416 5.233 1.00 98.50 129 LYS A CA 1
ATOM 1042 C C . LYS A 1 129 ? -0.586 -15.897 4.198 1.00 98.50 129 LYS A C 1
ATOM 1044 O O . LYS A 1 129 ? -0.431 -16.146 3.011 1.00 98.50 129 LYS A O 1
ATOM 1049 N N . ASN A 1 130 ? -1.580 -15.145 4.664 1.00 98.50 130 ASN A N 1
ATOM 1050 C CA . ASN A 1 130 ? -2.506 -14.377 3.847 1.00 98.50 130 ASN A CA 1
ATOM 1051 C C . ASN A 1 130 ? -2.042 -12.923 3.863 1.00 98.50 130 ASN A C 1
ATOM 1053 O O . ASN A 1 130 ? -2.145 -12.239 4.885 1.00 98.50 130 ASN A O 1
ATOM 1057 N N . VAL A 1 131 ? -1.503 -12.474 2.736 1.00 98.69 131 VAL A N 1
ATOM 1058 C CA . VAL A 1 131 ? -0.954 -11.131 2.540 1.00 98.69 131 VAL A CA 1
ATOM 1059 C C . VAL A 1 131 ? -1.859 -10.334 1.602 1.00 98.69 131 VAL A C 1
ATOM 1061 O O . VAL A 1 131 ? -2.475 -10.901 0.699 1.00 98.69 131 VAL A O 1
ATOM 1064 N N . THR A 1 132 ? -1.963 -9.019 1.800 1.00 98.81 132 THR A N 1
ATOM 1065 C CA . THR A 1 132 ? -2.686 -8.174 0.843 1.00 98.81 132 THR A CA 1
ATOM 1066 C C . THR A 1 132 ? -1.859 -7.992 -0.427 1.00 98.81 132 THR A C 1
ATOM 1068 O O . THR A 1 132 ? -0.638 -7.839 -0.377 1.00 98.81 132 THR A O 1
ATOM 1071 N N . VAL A 1 133 ? -2.528 -7.917 -1.579 1.00 98.75 133 VAL A N 1
ATOM 1072 C CA . VAL A 1 133 ? -1.868 -7.519 -2.834 1.00 98.75 133 VAL A CA 1
ATOM 1073 C C . VAL A 1 133 ? -1.193 -6.150 -2.680 1.00 98.75 133 VAL A C 1
ATOM 1075 O O . VAL A 1 133 ? -0.095 -5.946 -3.186 1.00 98.75 133 VAL A O 1
ATOM 1078 N N . GLN A 1 134 ? -1.794 -5.239 -1.907 1.00 98.69 134 GLN A N 1
ATOM 1079 C CA . GLN A 1 134 ? -1.239 -3.915 -1.624 1.00 98.69 134 GLN A CA 1
ATOM 1080 C C . GLN A 1 134 ? 0.132 -3.970 -0.921 1.00 98.69 134 GLN A C 1
ATOM 1082 O O . GLN A 1 134 ? 1.020 -3.203 -1.286 1.00 98.69 134 GLN A O 1
ATOM 1087 N N . GLU A 1 135 ? 0.341 -4.870 0.050 1.00 98.81 135 GLU A N 1
ATOM 1088 C CA . GLU A 1 135 ? 1.638 -5.039 0.729 1.00 98.81 135 GLU A CA 1
ATOM 1089 C C . GLU A 1 135 ? 2.743 -5.457 -0.251 1.00 98.81 135 GLU A C 1
ATOM 1091 O O . GLU A 1 135 ? 3.863 -4.941 -0.182 1.00 98.81 135 GLU A O 1
ATOM 1096 N N . LEU A 1 136 ? 2.429 -6.367 -1.176 1.00 98.81 136 LEU A N 1
ATOM 1097 C CA . LEU A 1 136 ? 3.373 -6.847 -2.186 1.00 98.81 136 LEU A CA 1
ATOM 1098 C C . LEU A 1 136 ? 3.641 -5.775 -3.255 1.00 98.81 136 LEU A C 1
ATOM 1100 O O . LEU A 1 136 ? 4.793 -5.511 -3.600 1.00 98.81 136 LEU A O 1
ATOM 1104 N N . ASP A 1 137 ? 2.587 -5.117 -3.739 1.00 98.81 137 ASP A N 1
ATOM 1105 C CA . ASP A 1 137 ? 2.661 -4.090 -4.780 1.00 98.81 137 ASP A CA 1
ATOM 1106 C C . ASP A 1 137 ? 3.451 -2.858 -4.319 1.00 98.81 137 ASP A C 1
ATOM 1108 O O . ASP A 1 137 ? 4.332 -2.376 -5.029 1.00 98.81 137 ASP A O 1
ATOM 1112 N N . LEU A 1 138 ? 3.224 -2.377 -3.090 1.00 98.75 138 LEU A N 1
ATOM 1113 C CA . LEU A 1 138 ? 3.961 -1.231 -2.546 1.00 98.75 138 LEU A CA 1
ATOM 1114 C C . LEU A 1 138 ? 5.472 -1.487 -2.459 1.00 98.75 138 LEU A C 1
ATOM 1116 O O . LEU A 1 138 ? 6.249 -0.546 -2.626 1.00 98.75 138 LEU A O 1
ATOM 1120 N N . GLN A 1 139 ? 5.890 -2.729 -2.203 1.00 98.75 139 GLN A N 1
ATOM 1121 C CA . GLN A 1 139 ? 7.302 -3.122 -2.198 1.00 98.75 139 GLN A CA 1
ATOM 1122 C C . GLN A 1 139 ? 7.853 -3.227 -3.626 1.00 98.75 139 GLN A C 1
ATOM 1124 O O . GLN A 1 139 ? 8.880 -2.621 -3.938 1.00 98.75 139 GLN A O 1
ATOM 1129 N N . ALA A 1 140 ? 7.139 -3.917 -4.521 1.00 98.75 140 ALA A N 1
ATOM 1130 C CA . ALA A 1 140 ? 7.555 -4.088 -5.910 1.00 98.75 140 ALA A CA 1
ATOM 1131 C C . ALA A 1 140 ? 7.689 -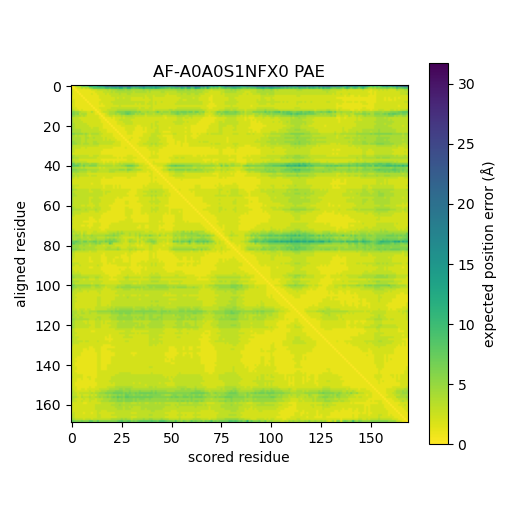2.741 -6.638 1.00 98.75 140 ALA A C 1
ATOM 1133 O O . ALA A 1 140 ? 8.714 -2.467 -7.261 1.00 98.75 140 ALA A O 1
ATOM 1134 N N . ARG A 1 141 ? 6.697 -1.851 -6.524 1.00 98.75 141 ARG A N 1
ATOM 1135 C CA . ARG A 1 141 ? 6.734 -0.544 -7.199 1.00 98.75 141 ARG A CA 1
ATOM 1136 C C . ARG A 1 141 ? 7.767 0.406 -6.617 1.00 98.75 141 ARG A C 1
ATOM 1138 O O . ARG A 1 141 ? 8.300 1.228 -7.359 1.00 98.75 141 ARG A O 1
ATOM 1145 N N . ARG A 1 142 ? 8.096 0.274 -5.328 1.00 98.62 142 ARG A N 1
ATOM 1146 C CA . ARG A 1 142 ? 9.232 0.990 -4.743 1.00 98.62 142 ARG A CA 1
ATOM 1147 C C . ARG A 1 142 ? 10.532 0.582 -5.433 1.00 98.62 142 ARG A C 1
ATOM 1149 O O . ARG A 1 142 ? 11.258 1.453 -5.901 1.00 98.62 142 ARG A O 1
ATOM 1156 N N . TYR A 1 143 ? 10.773 -0.721 -5.580 1.00 98.62 143 TYR A N 1
ATOM 1157 C CA . TYR A 1 143 ? 11.938 -1.226 -6.308 1.00 98.62 143 TYR A CA 1
ATOM 1158 C C . TYR A 1 143 ? 11.958 -0.767 -7.770 1.00 98.62 143 TYR A C 1
ATOM 1160 O O . TYR A 1 143 ? 12.995 -0.334 -8.267 1.00 98.62 143 TYR A O 1
ATOM 1168 N N . LEU A 1 144 ? 10.814 -0.805 -8.462 1.00 98.69 144 LEU A N 1
ATOM 1169 C CA . LEU A 1 144 ? 10.735 -0.334 -9.846 1.00 98.69 144 LEU A CA 1
ATOM 1170 C C . LEU A 1 144 ? 11.053 1.163 -9.966 1.00 98.69 144 LEU A C 1
ATOM 1172 O O . LEU A 1 144 ? 11.718 1.575 -10.916 1.00 98.69 144 LEU A O 1
ATOM 1176 N N . GLN A 1 145 ? 10.629 1.977 -8.997 1.00 98.50 145 GLN A N 1
ATOM 1177 C CA . GLN A 1 145 ? 11.013 3.384 -8.947 1.00 98.50 145 GLN A CA 1
ATOM 1178 C C . GLN A 1 145 ? 12.516 3.558 -8.691 1.00 98.50 145 GLN A C 1
ATOM 1180 O O . GLN A 1 145 ? 13.143 4.354 -9.383 1.00 98.50 145 GLN A O 1
ATOM 1185 N N . GLU A 1 146 ? 13.088 2.828 -7.732 1.00 98.00 146 GLU A N 1
ATOM 1186 C CA . GLU A 1 146 ? 14.516 2.895 -7.381 1.00 98.00 146 GLU A CA 1
ATOM 1187 C C . GLU A 1 146 ? 15.420 2.459 -8.539 1.00 98.00 146 GLU A C 1
ATOM 1189 O O . GLU A 1 146 ? 16.456 3.072 -8.789 1.00 98.00 146 GLU A O 1
ATOM 1194 N N . LYS A 1 147 ? 15.033 1.398 -9.254 1.00 98.19 147 LYS A N 1
ATOM 1195 C CA . LYS A 1 147 ? 15.874 0.772 -10.276 1.00 98.19 147 LYS A CA 1
ATOM 1196 C C . LYS A 1 147 ? 15.660 1.332 -11.681 1.00 98.19 147 LYS A C 1
ATOM 1198 O O . LYS A 1 147 ? 16.614 1.370 -12.456 1.00 98.19 147 LYS A O 1
ATOM 1203 N N . TYR A 1 148 ? 14.433 1.735 -12.010 1.00 98.06 148 TYR A N 1
ATOM 1204 C CA . TYR A 1 148 ? 14.032 2.079 -13.379 1.00 98.06 148 TYR A CA 1
ATOM 1205 C C . TYR A 1 148 ? 13.384 3.457 -13.508 1.00 98.06 148 TYR A C 1
ATOM 1207 O O . TYR A 1 148 ? 12.886 3.781 -14.584 1.00 98.06 148 TYR A O 1
ATOM 1215 N N . ASN A 1 149 ? 13.366 4.266 -12.441 1.00 98.19 149 ASN A N 1
ATOM 1216 C CA . ASN A 1 149 ? 12.743 5.590 -12.453 1.00 98.19 149 ASN A CA 1
ATOM 1217 C C . ASN A 1 149 ? 11.284 5.554 -12.951 1.00 98.19 149 ASN A C 1
ATOM 1219 O O . ASN A 1 149 ? 10.853 6.463 -13.656 1.00 98.19 149 ASN A O 1
ATOM 1223 N N . LEU A 1 150 ? 10.535 4.500 -12.593 1.00 98.50 150 LEU A N 1
ATOM 1224 C CA . LEU A 1 150 ? 9.228 4.156 -13.178 1.00 98.50 150 LEU A CA 1
ATOM 1225 C C . LEU A 1 150 ? 8.239 5.333 -13.279 1.00 98.50 150 LEU A C 1
ATOM 1227 O O . LEU A 1 150 ? 7.482 5.420 -14.239 1.00 98.50 150 LEU A O 1
ATOM 1231 N N . TYR A 1 151 ? 8.226 6.220 -12.286 1.00 98.38 151 TYR A N 1
ATOM 1232 C CA . TYR A 1 151 ? 7.340 7.380 -12.201 1.00 98.38 151 TYR A CA 1
ATOM 1233 C C . TYR A 1 151 ? 8.082 8.721 -12.319 1.00 98.38 151 TYR A C 1
ATOM 1235 O O . TYR A 1 151 ? 7.604 9.749 -11.837 1.00 98.38 151 TYR A O 1
ATOM 1243 N N . ASN A 1 152 ? 9.261 8.741 -12.939 1.00 97.50 152 ASN A N 1
ATOM 1244 C CA . ASN A 1 152 ? 9.863 9.985 -13.412 1.00 97.50 152 ASN A CA 1
ATOM 1245 C C . ASN A 1 152 ? 9.308 10.327 -14.798 1.00 97.50 152 ASN A C 1
ATOM 1247 O O . ASN A 1 152 ? 8.932 9.440 -15.557 1.00 97.50 152 ASN A O 1
ATOM 1251 N N . SER A 1 153 ? 9.283 11.614 -15.144 1.00 96.31 153 SER A N 1
ATOM 1252 C CA . SER A 1 153 ? 9.052 12.006 -16.535 1.00 96.31 153 SER A CA 1
ATOM 1253 C C . SER A 1 153 ? 10.255 11.646 -17.406 1.00 96.31 153 SER A C 1
ATOM 1255 O O . SER A 1 153 ? 11.367 11.480 -16.900 1.00 96.31 153 SER A O 1
ATOM 1257 N N . ASP A 1 154 ? 10.050 11.618 -18.722 1.00 94.38 154 ASP A N 1
ATOM 1258 C CA . ASP A 1 154 ? 11.107 11.350 -19.706 1.00 94.38 154 ASP A CA 1
ATOM 1259 C C . ASP A 1 154 ? 12.321 12.280 -19.529 1.00 94.38 154 ASP A C 1
ATOM 1261 O O . ASP A 1 154 ? 13.468 11.845 -19.601 1.00 94.38 154 ASP A O 1
ATOM 1265 N N . VAL A 1 155 ? 12.074 13.556 -19.198 1.00 95.44 155 VAL A N 1
ATOM 1266 C CA . VAL A 1 155 ? 13.117 14.567 -18.925 1.00 95.44 155 VAL A CA 1
ATOM 1267 C C . VAL A 1 155 ? 13.982 14.200 -17.709 1.00 95.44 155 VAL A C 1
ATOM 1269 O O . VAL A 1 155 ? 15.144 14.586 -17.640 1.00 95.44 155 VAL A O 1
ATOM 1272 N N . PHE A 1 156 ? 13.438 13.431 -16.763 1.00 94.38 156 PHE A N 1
ATOM 1273 C CA . PHE A 1 156 ? 14.136 12.934 -15.574 1.00 94.38 156 PHE A CA 1
ATOM 1274 C C . PHE A 1 156 ? 14.468 11.435 -15.680 1.00 94.38 156 PHE A C 1
ATOM 1276 O O . PHE A 1 156 ? 14.416 10.712 -14.682 1.00 94.38 156 PHE A O 1
ATOM 1283 N N . ASP A 1 157 ? 14.809 10.975 -16.888 1.00 94.50 157 ASP A N 1
ATOM 1284 C CA . ASP A 1 157 ? 15.255 9.607 -17.196 1.00 94.50 157 ASP A CA 1
ATOM 1285 C C . ASP A 1 157 ? 14.211 8.506 -16.908 1.00 94.50 157 ASP A C 1
ATOM 1287 O O . ASP A 1 157 ? 14.546 7.345 -16.668 1.00 94.50 157 ASP A O 1
ATOM 1291 N N . GLY A 1 158 ? 12.922 8.855 -16.941 1.00 96.06 158 GLY A N 1
ATOM 1292 C CA . GLY A 1 158 ? 11.822 7.890 -16.928 1.00 96.06 158 GLY A CA 1
ATOM 1293 C C . GLY A 1 158 ? 11.694 7.178 -18.274 1.00 96.06 158 GLY A C 1
ATOM 1294 O O . GLY A 1 158 ? 10.934 7.599 -19.135 1.00 96.06 158 GLY A O 1
ATOM 1295 N N . LYS A 1 159 ? 12.454 6.098 -18.487 1.00 97.06 159 LYS A N 1
ATOM 1296 C CA . LYS A 1 159 ? 12.474 5.384 -19.784 1.00 97.06 159 LYS A CA 1
ATOM 1297 C C . LYS A 1 159 ? 11.302 4.418 -19.983 1.00 97.06 159 LYS A C 1
ATOM 1299 O O . LYS A 1 159 ? 10.974 4.074 -21.117 1.00 97.06 159 LYS A O 1
ATOM 1304 N N . VAL A 1 160 ? 10.679 3.957 -18.899 1.00 97.69 160 VAL A N 1
ATOM 1305 C CA . VAL A 1 160 ? 9.594 2.969 -18.951 1.00 97.69 160 VAL A CA 1
ATOM 1306 C C . VAL A 1 160 ? 8.281 3.649 -19.331 1.00 97.69 160 VAL A C 1
ATOM 1308 O O . VAL A 1 160 ? 7.708 4.388 -18.541 1.00 97.69 160 VAL A O 1
ATOM 1311 N N . GLN A 1 161 ? 7.773 3.346 -20.526 1.00 97.19 161 GLN A N 1
ATOM 1312 C CA . GLN A 1 161 ? 6.529 3.939 -21.039 1.00 97.19 161 GLN A CA 1
ATOM 1313 C C . GLN A 1 161 ? 5.277 3.115 -20.706 1.00 97.19 161 GLN A C 1
ATOM 1315 O O . GLN A 1 161 ? 4.161 3.630 -20.694 1.00 97.19 161 GLN A O 1
ATOM 1320 N N . ARG A 1 162 ? 5.441 1.809 -20.466 1.00 97.88 162 ARG A N 1
ATOM 1321 C CA . ARG A 1 162 ? 4.361 0.871 -20.130 1.00 97.88 162 ARG A CA 1
ATOM 1322 C C . ARG A 1 162 ? 4.891 -0.209 -19.197 1.00 97.88 162 ARG A C 1
ATOM 1324 O O . ARG A 1 162 ? 6.061 -0.571 -19.272 1.00 97.88 162 ARG A O 1
ATOM 1331 N N . GLY A 1 163 ? 4.014 -0.763 -18.372 1.00 97.88 163 GLY A N 1
ATOM 1332 C CA . GLY A 1 163 ? 4.339 -1.877 -17.492 1.00 97.88 163 GLY A CA 1
ATOM 1333 C C . GLY A 1 163 ? 3.087 -2.627 -17.061 1.00 97.88 163 GLY A C 1
ATOM 1334 O O . GLY A 1 163 ? 1.994 -2.063 -17.038 1.00 97.88 163 GLY A O 1
ATOM 1335 N N . LEU A 1 164 ? 3.265 -3.899 -16.725 1.00 98.50 164 LEU A N 1
ATOM 1336 C CA . LEU A 1 164 ? 2.248 -4.765 -16.144 1.00 98.50 164 LEU A CA 1
ATOM 1337 C C . LEU A 1 164 ? 2.865 -5.462 -14.933 1.00 98.50 164 LEU A C 1
ATOM 1339 O O . LEU A 1 164 ? 3.994 -5.945 -15.009 1.00 98.50 164 LEU A O 1
ATOM 1343 N N . ILE A 1 165 ? 2.115 -5.530 -13.838 1.00 98.69 165 ILE A N 1
ATOM 1344 C CA . ILE A 1 165 ? 2.450 -6.351 -12.677 1.00 98.69 165 ILE A CA 1
ATOM 1345 C C . ILE A 1 165 ? 1.371 -7.418 -12.502 1.00 98.69 165 ILE A C 1
ATOM 1347 O O . ILE A 1 165 ? 0.182 -7.123 -12.609 1.00 98.69 165 ILE A O 1
ATOM 1351 N N . VAL A 1 166 ? 1.795 -8.658 -12.263 1.00 98.69 166 VAL A N 1
ATOM 1352 C CA . VAL A 1 166 ? 0.909 -9.806 -12.039 1.00 98.69 166 VAL A CA 1
ATOM 1353 C C . VAL A 1 166 ? 1.333 -10.504 -10.756 1.00 98.69 166 VAL A C 1
ATOM 1355 O O . VAL A 1 166 ? 2.513 -10.806 -10.571 1.00 98.69 166 VAL A O 1
ATOM 1358 N N . PHE A 1 167 ? 0.365 -10.784 -9.888 1.00 98.31 167 PHE A N 1
ATOM 1359 C CA . PHE A 1 167 ? 0.566 -11.570 -8.675 1.00 98.31 167 PHE A CA 1
ATOM 1360 C C . PHE A 1 167 ? 0.087 -12.999 -8.943 1.00 98.31 167 PHE A C 1
ATOM 1362 O O . PHE A 1 167 ? -1.114 -13.255 -8.957 1.00 98.31 167 PHE A O 1
ATOM 1369 N N . HIS A 1 168 ? 1.025 -13.909 -9.215 1.00 97.81 168 HIS A N 1
ATOM 1370 C CA . HIS A 1 168 ? 0.729 -15.326 -9.445 1.00 97.81 168 HIS A CA 1
ATOM 1371 C C . HIS A 1 168 ? 0.535 -16.045 -8.103 1.00 97.81 168 HIS A C 1
ATOM 1373 O O . HIS A 1 168 ? 1.421 -15.980 -7.248 1.00 97.81 168 HIS A O 1
ATOM 1379 N N . THR A 1 169 ? -0.619 -16.694 -7.933 1.00 93.19 169 THR A N 1
ATOM 1380 C CA . THR A 1 169 ? -1.031 -17.427 -6.722 1.00 93.19 169 THR A CA 1
ATOM 1381 C C . THR A 1 169 ? -0.853 -18.922 -6.882 1.00 93.19 169 THR A C 1
ATOM 1383 O O . THR A 1 169 ? -1.287 -19.423 -7.945 1.00 93.19 169 THR A O 1
#

InterPro domains:
  IPR006123 Staphylococcal/Streptococcal toxin, beta-grasp domain [PF02876] (106-167)
  IPR006126 Staphylococcal enterotoxin/Streptococcal pyrogenic exotoxin, conserved site [PS00277] (89-98)
  IPR006126 Staphylococcal enterotoxin/Streptococcal pyrogenic exotoxin, conserved site [PS00278] (128-151)
  IPR006173 Staphylococcal/Streptococcal toxin, OB-fold [PF01123] (6-94)
  IPR006177 Staphylococcal/streptococcal toxin, bacterial [PR00279] (87-99)
  IPR006177 Staphylococcal/streptococcal toxin, bacterial [PR00279] (128-144)
  IPR008992 Enterotoxin [SSF50203] (2-100)
  IPR013307 Superantigen, staphylococcal/streptococcal toxin, bacterial [PR01898] (51-77)
  IPR013307 Superantigen, staphylococcal/streptococcal toxin, bacterial [PR01898] (85-98)
  IPR013307 Superantigen, staphylococcal/streptococcal toxin, bacterial [PR01898] (128-141)
  IPR013307 Superantigen, staphylococcal/streptococcal toxin, bacterial [PR01898] (141-155)
  IPR016091 Superantigen toxin, C-terminal [SSF54334] (98-169)

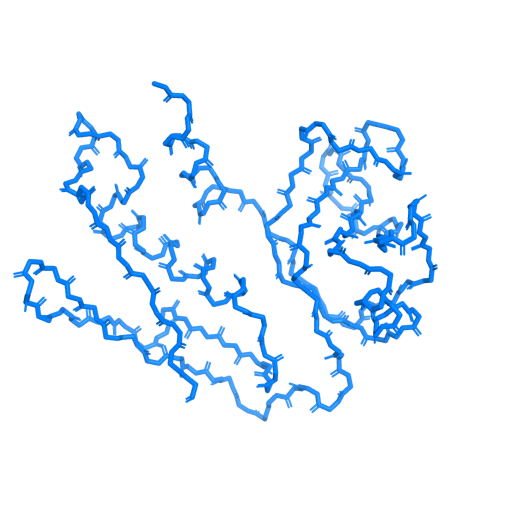Mean predicted aligned error: 2.74 Å

Radius of gyration: 17.41 Å; Cα contacts (8 Å, |Δi|>4): 305; chains: 1; bounding box: 38×37×42 Å

pLDDT: mean 97.24, std 3.14, range [64.31, 98.88]

Foldseek 3Di:
DCVLVVLCCQLAVADKQWDFFDAAQDAQDLQKTKDAQSDVPDPFARIEIEGEPDNVVCVVGHGATKTATATWDQVVDDGPDPRRYIYTYDRIDGRPPFFAPDKDQDADFDDDPNDTDDDDSNQAIDRTPDGDPRSRVSSNVNVCCVPQVCSDPVVRRNPDPDDDDDDDD